Protein AF-F0XEX0-F1 (afdb_monomer_lite)

Organism: Grosmannia clavigera (strain kw1407 / UAMH 11150) (NCBI:txid655863)

Radius of gyration: 16.44 Å; chains: 1; bounding box: 37×33×34 Å

Structure (mmCIF, N/CA/C/O backbone):
data_AF-F0XEX0-F1
#
_entry.id   AF-F0XEX0-F1
#
loop_
_atom_site.group_PDB
_atom_site.id
_atom_site.type_symbol
_atom_site.label_atom_id
_atom_site.label_alt_id
_atom_site.label_comp_id
_atom_site.label_asym_id
_atom_site.label_entity_id
_atom_site.label_seq_id
_atom_site.pdbx_PDB_ins_code
_atom_site.Cartn_x
_atom_site.Cartn_y
_atom_site.Cartn_z
_atom_site.occupancy
_atom_site.B_iso_or_equiv
_atom_site.auth_seq_id
_atom_site.auth_comp_id
_atom_site.auth_asym_id
_atom_site.auth_atom_id
_atom_site.pdbx_PDB_model_num
ATOM 1 N N . MET A 1 1 ? 14.207 -2.525 -9.070 1.00 78.94 1 MET A N 1
ATOM 2 C CA . MET A 1 1 ? 12.892 -2.338 -9.727 1.00 78.94 1 MET A CA 1
ATOM 3 C C . MET A 1 1 ? 11.837 -3.285 -9.164 1.00 78.94 1 MET A C 1
ATOM 5 O O . MET A 1 1 ? 10.682 -2.890 -9.151 1.00 78.94 1 MET A O 1
ATOM 9 N N . ALA A 1 2 ? 12.229 -4.443 -8.617 1.00 85.44 2 ALA A N 1
ATOM 10 C CA . ALA A 1 2 ? 11.403 -5.356 -7.818 1.00 85.44 2 ALA A CA 1
ATOM 11 C C . ALA A 1 2 ? 10.283 -4.711 -6.985 1.00 85.44 2 ALA A C 1
ATOM 13 O O . ALA A 1 2 ? 9.146 -5.161 -7.053 1.00 85.44 2 ALA A O 1
ATOM 14 N N . GLU A 1 3 ? 10.578 -3.656 -6.221 1.00 87.00 3 GLU A N 1
ATOM 15 C CA . GLU A 1 3 ? 9.599 -2.976 -5.362 1.00 87.00 3 GLU A CA 1
ATOM 16 C C . GLU A 1 3 ? 8.419 -2.376 -6.152 1.00 87.00 3 GLU A C 1
ATOM 18 O O . GLU A 1 3 ? 7.263 -2.620 -5.816 1.00 87.00 3 GLU A O 1
ATOM 23 N N . ALA A 1 4 ? 8.695 -1.668 -7.252 1.00 90.56 4 ALA A N 1
ATOM 24 C CA . ALA A 1 4 ? 7.670 -1.095 -8.126 1.00 90.56 4 ALA A CA 1
ATOM 25 C C . ALA A 1 4 ? 6.786 -2.173 -8.775 1.00 90.56 4 ALA A C 1
ATOM 27 O O . ALA A 1 4 ? 5.564 -2.036 -8.813 1.00 90.56 4 ALA A O 1
ATOM 28 N N . GLU A 1 5 ? 7.393 -3.261 -9.251 1.00 89.88 5 GLU A N 1
ATOM 29 C CA . GLU A 1 5 ? 6.656 -4.381 -9.850 1.00 89.88 5 GLU A CA 1
ATOM 30 C C . GLU A 1 5 ? 5.847 -5.156 -8.802 1.00 89.88 5 GLU A C 1
ATOM 32 O O . GLU A 1 5 ? 4.730 -5.590 -9.073 1.00 89.88 5 GLU A O 1
ATOM 37 N N . THR A 1 6 ? 6.356 -5.255 -7.572 1.00 91.94 6 THR A N 1
ATOM 38 C CA . THR A 1 6 ? 5.627 -5.857 -6.450 1.00 91.94 6 THR A CA 1
ATOM 39 C C . THR A 1 6 ? 4.390 -5.034 -6.097 1.00 91.94 6 THR A C 1
ATOM 41 O O . THR A 1 6 ? 3.322 -5.611 -5.912 1.00 91.94 6 THR A O 1
ATOM 44 N N . MET A 1 7 ? 4.489 -3.700 -6.056 1.00 93.25 7 MET A N 1
ATOM 45 C CA . MET A 1 7 ? 3.330 -2.831 -5.807 1.00 93.25 7 MET A CA 1
ATOM 46 C C . MET A 1 7 ? 2.250 -2.989 -6.881 1.00 93.25 7 MET A C 1
ATOM 48 O O . MET A 1 7 ? 1.082 -3.174 -6.539 1.00 93.25 7 MET A O 1
ATOM 52 N N . LYS A 1 8 ? 2.628 -3.002 -8.167 1.00 92.31 8 LYS A N 1
ATOM 53 C CA . LYS A 1 8 ? 1.680 -3.255 -9.267 1.00 92.31 8 LYS A CA 1
ATOM 54 C C . LYS A 1 8 ? 1.007 -4.617 -9.126 1.00 92.31 8 LYS A C 1
ATOM 56 O O . LYS A 1 8 ? -0.215 -4.707 -9.165 1.00 92.31 8 LYS A O 1
ATOM 61 N N . PHE A 1 9 ? 1.795 -5.662 -8.880 1.00 92.44 9 PHE A N 1
ATOM 62 C CA . PHE A 1 9 ? 1.272 -7.012 -8.711 1.00 92.44 9 PHE A CA 1
ATOM 63 C C . PHE A 1 9 ? 0.289 -7.110 -7.537 1.00 92.44 9 PHE A C 1
ATOM 65 O O . PHE A 1 9 ? -0.786 -7.687 -7.688 1.00 92.44 9 PHE A O 1
ATOM 72 N N . ILE A 1 10 ? 0.625 -6.535 -6.376 1.00 94.00 10 ILE A N 1
ATOM 73 C CA . ILE A 1 10 ? -0.258 -6.527 -5.200 1.00 94.00 10 ILE A CA 1
ATOM 74 C C . ILE A 1 10 ? -1.567 -5.798 -5.520 1.00 94.00 10 ILE A C 1
ATOM 76 O O . ILE A 1 10 ? -2.632 -6.320 -5.189 1.00 94.00 10 ILE A O 1
ATOM 80 N N . ARG A 1 11 ? -1.506 -4.644 -6.199 1.00 93.19 11 ARG A N 1
ATOM 81 C CA . ARG A 1 11 ? -2.694 -3.868 -6.593 1.00 93.19 11 ARG A CA 1
ATOM 82 C C . ARG A 1 11 ? -3.617 -4.636 -7.539 1.00 93.19 11 ARG A C 1
ATOM 84 O O . ARG A 1 11 ? -4.831 -4.504 -7.449 1.00 93.19 11 ARG A O 1
ATOM 91 N N . GLU A 1 12 ? -3.055 -5.434 -8.443 1.00 92.88 12 GLU A N 1
ATOM 92 C CA 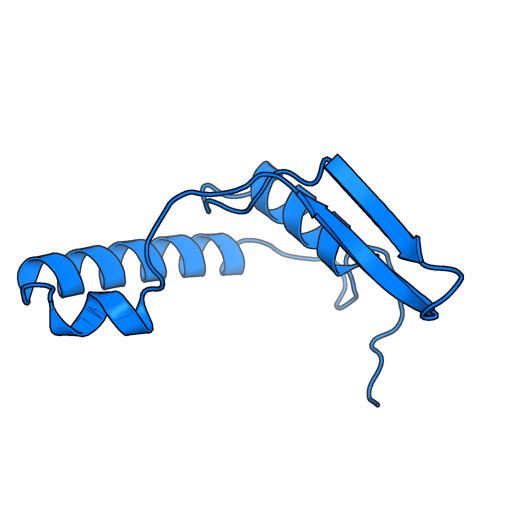. GLU A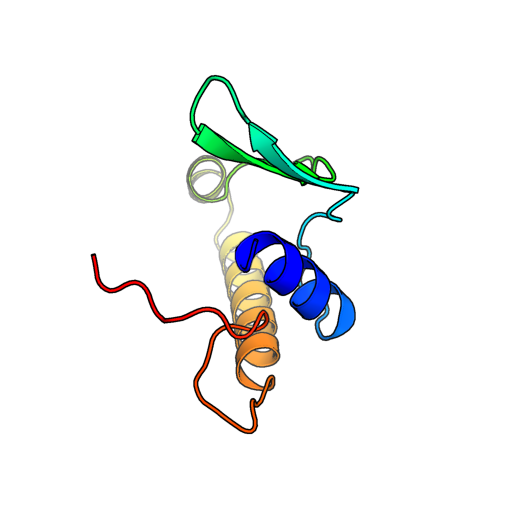 1 12 ? -3.825 -6.245 -9.396 1.00 92.88 12 GLU A CA 1
ATOM 93 C C . GLU A 1 12 ? -4.469 -7.488 -8.759 1.00 92.88 12 GLU A C 1
ATOM 95 O O . GLU A 1 12 ? -5.489 -7.969 -9.253 1.00 92.88 12 GLU A O 1
ATOM 100 N N . HIS A 1 13 ? -3.886 -8.019 -7.678 1.00 93.06 13 HIS A N 1
ATOM 101 C CA . HIS A 1 13 ? -4.267 -9.321 -7.112 1.00 93.06 13 HIS A CA 1
ATOM 102 C C . HIS A 1 13 ? -4.924 -9.248 -5.727 1.00 93.06 13 HIS A C 1
ATOM 104 O O . HIS A 1 13 ? -5.359 -10.280 -5.214 1.00 93.06 13 HIS A O 1
ATOM 110 N N . THR A 1 14 ? -4.994 -8.069 -5.108 1.00 94.56 14 THR A N 1
ATOM 111 C CA . THR A 1 14 ? -5.568 -7.874 -3.767 1.00 94.56 14 THR A CA 1
ATOM 112 C C . THR A 1 14 ? -6.368 -6.578 -3.687 1.00 94.56 14 THR A C 1
ATOM 114 O O . THR A 1 14 ? -6.238 -5.698 -4.532 1.00 94.56 14 THR A O 1
ATOM 117 N N . SER A 1 15 ? -7.182 -6.441 -2.644 1.00 94.00 15 SER A N 1
ATOM 118 C CA . SER A 1 15 ? -7.915 -5.214 -2.317 1.00 94.00 15 SER A CA 1
ATOM 119 C C . SER A 1 15 ? -7.074 -4.185 -1.548 1.00 94.00 15 SER A C 1
ATOM 121 O O . SER A 1 15 ? -7.567 -3.117 -1.184 1.00 94.00 15 SER A O 1
ATOM 123 N N . ILE A 1 16 ? -5.802 -4.500 -1.291 1.00 94.31 16 ILE A N 1
ATOM 124 C CA . ILE A 1 16 ? -4.924 -3.707 -0.436 1.00 94.31 16 ILE A CA 1
ATOM 125 C C . ILE A 1 16 ? -4.627 -2.371 -1.121 1.00 94.31 16 ILE A C 1
ATOM 127 O O . ILE A 1 16 ? -4.145 -2.361 -2.258 1.00 94.31 16 ILE A O 1
ATOM 131 N N . PRO A 1 17 ? -4.854 -1.238 -0.435 1.00 90.81 17 PRO A N 1
ATOM 132 C CA . PRO A 1 17 ? -4.606 0.077 -1.001 1.00 90.81 17 PRO A CA 1
ATOM 133 C C . PRO A 1 17 ? -3.099 0.360 -1.033 1.00 90.81 17 PRO A C 1
ATOM 135 O O . PRO A 1 17 ? -2.533 0.912 -0.092 1.00 90.81 17 PRO A O 1
ATOM 138 N N . VAL A 1 18 ? -2.442 -0.036 -2.122 1.00 93.38 18 VAL A N 1
ATOM 139 C CA . VAL A 1 18 ? -1.057 0.344 -2.440 1.00 93.38 18 VAL A CA 1
ATOM 140 C C . VAL A 1 18 ? -1.040 1.426 -3.531 1.00 93.38 18 VAL A C 1
ATOM 142 O O . VAL A 1 18 ? -1.903 1.388 -4.414 1.00 93.38 18 VAL A O 1
ATOM 145 N N . PRO A 1 19 ? -0.091 2.383 -3.512 1.00 93.75 19 PRO A N 1
ATOM 146 C CA . PRO A 1 19 ? -0.005 3.448 -4.516 1.00 93.75 19 PRO A CA 1
ATOM 147 C C . PRO A 1 19 ? 0.114 2.933 -5.955 1.00 93.75 19 PRO A C 1
ATOM 149 O O . PRO A 1 19 ? 0.776 1.923 -6.202 1.00 93.75 19 PRO A O 1
ATOM 152 N N . ASP A 1 20 ? -0.485 3.640 -6.917 1.00 93.94 20 ASP A N 1
ATOM 153 C CA . ASP A 1 20 ? -0.272 3.352 -8.338 1.00 93.94 20 ASP A CA 1
ATOM 154 C C . ASP A 1 20 ? 1.116 3.829 -8.778 1.00 93.94 20 ASP A C 1
ATOM 156 O O . ASP A 1 20 ? 1.492 4.979 -8.548 1.00 93.94 20 ASP A O 1
ATOM 160 N N . VAL A 1 21 ? 1.896 2.958 -9.416 1.00 94.56 21 VAL A N 1
ATOM 161 C CA . VAL A 1 21 ? 3.269 3.279 -9.818 1.00 94.56 21 VAL A CA 1
ATOM 162 C C . VAL A 1 21 ? 3.277 3.860 -11.225 1.00 94.56 21 VAL A C 1
ATOM 164 O O . VAL A 1 21 ? 3.120 3.142 -12.211 1.00 94.56 21 VAL A O 1
ATOM 167 N N . HIS A 1 22 ? 3.556 5.157 -11.331 1.00 93.62 22 HIS A N 1
ATOM 168 C CA . HIS A 1 22 ? 3.643 5.862 -12.609 1.00 93.62 22 HIS A CA 1
ATOM 169 C C . HIS A 1 22 ? 5.002 5.682 -13.295 1.00 93.62 22 HIS A C 1
ATOM 171 O O . HIS A 1 22 ? 5.068 5.614 -14.522 1.00 93.62 22 HIS A O 1
ATOM 177 N N . ASN A 1 23 ? 6.099 5.625 -12.529 1.00 92.81 23 ASN A N 1
ATOM 178 C CA . ASN A 1 23 ? 7.441 5.422 -13.075 1.00 92.81 23 ASN A CA 1
ATOM 179 C C . ASN A 1 23 ? 8.407 4.850 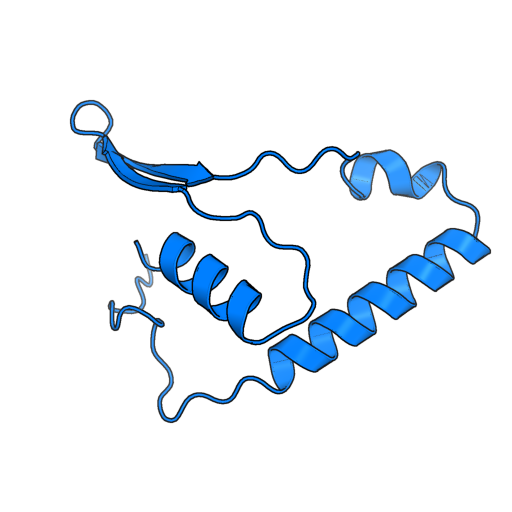-12.023 1.00 92.81 23 ASN A C 1
ATOM 181 O O . ASN A 1 23 ? 8.267 5.116 -10.834 1.00 92.81 23 ASN A O 1
ATOM 185 N N . ALA A 1 24 ? 9.428 4.115 -12.457 1.00 92.81 24 ALA A N 1
ATOM 186 C CA . ALA A 1 24 ? 10.542 3.697 -11.614 1.00 92.81 24 ALA A CA 1
ATOM 187 C C . ALA A 1 24 ? 11.838 3.721 -12.430 1.00 92.81 24 ALA A C 1
ATOM 189 O O . ALA A 1 24 ? 11.899 3.134 -13.508 1.00 92.81 24 ALA A O 1
ATOM 190 N N . TYR A 1 25 ? 12.874 4.396 -11.939 1.00 92.44 25 TYR A N 1
ATOM 191 C CA . TYR A 1 25 ? 14.137 4.566 -12.664 1.00 92.44 25 TYR A CA 1
ATOM 192 C C . TYR A 1 25 ? 15.325 4.719 -11.708 1.00 92.44 25 TYR A C 1
ATOM 194 O O . TYR A 1 25 ? 15.148 4.974 -10.518 1.00 92.44 25 TYR A O 1
ATOM 202 N N . ILE A 1 26 ? 16.543 4.543 -12.223 1.00 92.56 26 ILE A N 1
ATOM 203 C CA . ILE A 1 26 ? 17.776 4.816 -11.475 1.00 92.56 26 ILE A CA 1
ATOM 204 C C . ILE A 1 26 ? 18.178 6.259 -11.761 1.00 92.56 26 ILE A C 1
ATOM 206 O O . ILE A 1 26 ? 18.318 6.655 -12.915 1.00 92.56 26 ILE A O 1
ATOM 210 N N . ASP A 1 27 ? 18.337 7.051 -10.711 1.00 92.44 27 ASP A N 1
ATOM 211 C CA . ASP A 1 27 ? 18.828 8.416 -10.822 1.00 92.44 27 ASP A CA 1
ATOM 212 C C . ASP A 1 27 ? 20.342 8.401 -11.054 1.00 92.44 27 ASP A C 1
ATOM 214 O O . ASP A 1 27 ? 21.096 7.996 -10.175 1.00 92.44 27 ASP A O 1
ATOM 218 N N . GLU A 1 28 ? 20.798 8.845 -12.226 1.00 92.31 28 GLU A N 1
ATOM 219 C CA . GLU A 1 28 ? 22.213 8.750 -12.627 1.00 92.31 28 GLU A CA 1
ATOM 220 C C . GLU A 1 28 ? 23.170 9.558 -11.732 1.00 92.31 28 GLU A C 1
ATOM 222 O O . GLU A 1 28 ? 24.358 9.254 -11.667 1.00 92.31 28 GLU A O 1
ATOM 227 N N . GLN A 1 29 ? 22.671 10.580 -11.028 1.00 92.12 29 GLN A N 1
ATOM 228 C CA . GLN A 1 29 ? 23.494 11.427 -10.158 1.00 92.12 29 GLN A CA 1
ATOM 229 C C . GLN A 1 29 ? 23.729 10.792 -8.786 1.00 92.12 29 GLN A C 1
ATOM 231 O O . GLN A 1 29 ? 24.835 10.850 -8.255 1.00 92.12 29 GLN A O 1
ATOM 236 N N . SER A 1 30 ? 22.683 10.208 -8.199 1.00 91.62 30 SER A N 1
ATOM 237 C CA . SER A 1 30 ? 22.738 9.586 -6.870 1.00 91.62 30 SER A CA 1
ATOM 238 C C . SER A 1 30 ? 22.934 8.070 -6.905 1.00 91.62 30 SER A C 1
ATOM 240 O O . SER A 1 30 ? 23.217 7.473 -5.872 1.00 91.62 30 SER A O 1
ATOM 242 N N . ASN A 1 31 ? 22.784 7.446 -8.076 1.00 90.31 31 ASN A N 1
ATOM 243 C CA . ASN A 1 31 ? 22.744 5.997 -8.276 1.00 90.31 31 ASN A CA 1
ATOM 244 C C . ASN A 1 31 ? 21.685 5.287 -7.402 1.00 90.31 31 ASN A C 1
ATOM 246 O O . ASN A 1 31 ? 21.809 4.105 -7.084 1.00 90.31 31 ASN A O 1
ATOM 250 N N . HIS A 1 32 ? 20.635 6.013 -7.004 1.00 89.12 32 HIS A N 1
ATOM 251 C CA . HIS A 1 32 ? 19.518 5.487 -6.225 1.00 89.12 32 HIS A CA 1
ATOM 252 C C . HIS A 1 32 ? 18.321 5.172 -7.120 1.00 89.12 32 HIS A C 1
ATOM 254 O O . HIS A 1 32 ? 18.040 5.878 -8.091 1.00 89.12 32 HIS A O 1
ATOM 260 N N . VAL A 1 33 ? 17.573 4.132 -6.754 1.00 89.12 33 VAL A N 1
ATOM 261 C CA . VAL A 1 33 ? 16.280 3.835 -7.376 1.00 89.12 33 VAL A CA 1
ATOM 262 C C . VAL A 1 33 ? 15.259 4.859 -6.886 1.00 89.12 33 VAL A C 1
ATOM 264 O O . VAL A 1 33 ? 15.105 5.062 -5.685 1.00 89.12 33 VAL A O 1
ATOM 267 N N . ARG A 1 34 ? 14.553 5.501 -7.817 1.00 92.62 34 ARG A N 1
ATOM 268 C CA . ARG A 1 34 ? 13.429 6.397 -7.539 1.00 92.62 34 ARG A CA 1
ATOM 269 C C . ARG A 1 34 ? 12.152 5.790 -8.090 1.00 92.62 34 ARG A C 1
ATOM 271 O O . ARG A 1 34 ? 12.120 5.367 -9.245 1.00 92.62 34 ARG A O 1
ATOM 278 N N . ILE A 1 35 ? 11.109 5.779 -7.268 1.00 94.12 35 ILE A N 1
ATOM 279 C CA . ILE A 1 35 ? 9.766 5.346 -7.647 1.00 94.12 35 ILE A CA 1
ATOM 280 C C . ILE A 1 35 ? 8.856 6.570 -7.577 1.00 94.12 35 ILE A C 1
ATOM 282 O O . ILE A 1 35 ? 8.759 7.228 -6.544 1.00 94.12 35 ILE A O 1
ATOM 286 N N . VAL A 1 36 ? 8.228 6.892 -8.702 1.00 95.12 36 VAL A N 1
ATOM 287 C CA . VAL A 1 36 ? 7.208 7.931 -8.822 1.00 95.12 36 VAL A CA 1
ATOM 288 C C . VAL A 1 36 ? 5.858 7.235 -8.815 1.00 95.12 36 VAL A C 1
ATOM 290 O O . VAL A 1 36 ? 5.579 6.406 -9.683 1.00 95.12 36 VAL A O 1
ATOM 293 N N . MET A 1 37 ? 5.032 7.571 -7.835 1.00 95.62 37 MET A N 1
ATOM 294 C CA . MET A 1 37 ? 3.773 6.889 -7.562 1.00 95.62 37 MET A CA 1
ATOM 295 C C . MET A 1 37 ? 2.696 7.862 -7.084 1.00 95.62 37 MET A C 1
ATOM 297 O O . MET A 1 37 ? 2.997 9.005 -6.732 1.00 95.62 37 MET A O 1
ATOM 301 N N . GLU A 1 38 ? 1.453 7.392 -7.104 1.00 96.00 38 GLU A N 1
ATOM 302 C CA . GLU A 1 38 ? 0.275 8.061 -6.562 1.00 96.00 38 GLU A CA 1
ATOM 303 C C . GLU A 1 38 ? 0.517 8.514 -5.115 1.00 96.00 38 GLU A C 1
ATOM 305 O O . GLU A 1 38 ? 1.102 7.795 -4.303 1.00 96.00 38 GLU A O 1
ATOM 310 N N . PHE A 1 39 ? 0.047 9.714 -4.779 1.00 91.88 39 PHE A N 1
ATOM 311 C CA . PHE A 1 39 ? 0.037 10.176 -3.398 1.00 91.88 39 PHE A CA 1
ATOM 312 C C . PHE A 1 39 ? -1.272 9.753 -2.731 1.00 91.88 39 PHE A C 1
ATOM 314 O O . PHE A 1 39 ? -2.344 10.188 -3.150 1.00 91.88 39 PHE A O 1
ATOM 321 N N . ILE A 1 40 ? -1.178 8.926 -1.690 1.00 89.19 40 ILE A N 1
ATOM 322 C CA . ILE A 1 40 ? -2.324 8.545 -0.863 1.00 89.19 40 ILE A CA 1
ATOM 323 C C . ILE A 1 40 ? -2.382 9.505 0.324 1.00 89.19 40 ILE A C 1
ATOM 325 O O . ILE A 1 40 ? -1.473 9.529 1.152 1.00 89.19 40 ILE A O 1
ATOM 329 N N . GLU A 1 41 ? -3.444 10.304 0.393 1.00 91.62 41 GLU A N 1
ATOM 330 C CA . GLU A 1 41 ? -3.684 11.200 1.521 1.00 91.62 41 GLU A CA 1
ATOM 331 C C . GLU A 1 41 ? -4.076 10.398 2.768 1.00 91.62 41 GLU A C 1
ATOM 333 O O . GLU A 1 41 ? -4.935 9.516 2.718 1.00 91.62 41 GLU A O 1
ATOM 338 N N . GLY A 1 42 ? -3.446 10.715 3.896 1.00 89.75 42 GLY A N 1
ATOM 339 C CA . GLY A 1 42 ? -3.734 10.094 5.179 1.00 89.75 42 GLY A CA 1
ATOM 340 C C . GLY A 1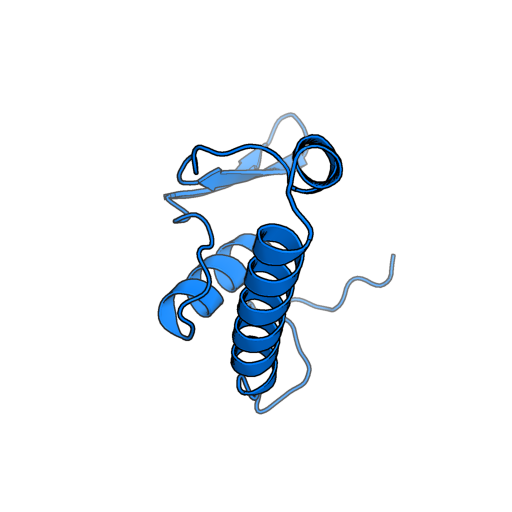 42 ? -2.660 10.398 6.213 1.00 89.75 42 GLY A C 1
ATOM 341 O O . GLY A 1 42 ? -1.594 10.927 5.895 1.00 89.75 42 GLY A O 1
ATOM 342 N N . ASP A 1 43 ? -2.955 10.033 7.455 1.00 92.56 43 ASP A N 1
ATOM 343 C CA . ASP A 1 43 ? -2.005 10.104 8.556 1.00 92.56 43 ASP A CA 1
ATOM 344 C C . ASP A 1 43 ? -1.323 8.751 8.747 1.00 92.56 43 ASP A C 1
ATOM 346 O O . ASP A 1 43 ? -1.944 7.691 8.613 1.00 92.56 43 ASP A O 1
ATOM 350 N N . ASN A 1 44 ? -0.036 8.777 9.094 1.00 92.88 44 ASN A N 1
ATOM 351 C CA . ASN A 1 44 ? 0.652 7.548 9.458 1.00 92.88 44 ASN A CA 1
ATOM 352 C C . ASN A 1 44 ? 0.003 6.940 10.706 1.00 92.88 44 ASN A C 1
ATOM 354 O O . ASN A 1 44 ? -0.333 7.639 11.668 1.00 92.88 44 ASN A O 1
ATOM 358 N N . LEU A 1 45 ? -0.157 5.616 10.684 1.00 92.94 45 LEU A N 1
ATOM 359 C CA . LEU A 1 45 ? -0.868 4.902 11.738 1.00 92.94 45 LEU A CA 1
ATOM 360 C C . LEU A 1 45 ? -0.213 5.101 13.108 1.00 92.94 45 LEU A C 1
ATOM 362 O O . LEU A 1 45 ? -0.930 5.213 14.089 1.00 92.94 45 LEU A O 1
ATOM 366 N N . ASP A 1 46 ? 1.116 5.182 13.186 1.00 93.25 46 ASP A N 1
ATOM 367 C CA . ASP A 1 46 ? 1.860 5.421 14.429 1.00 93.25 46 ASP A CA 1
ATOM 368 C C . ASP A 1 46 ? 1.530 6.775 15.075 1.00 93.25 46 ASP A C 1
ATOM 370 O O . ASP A 1 46 ? 1.419 6.861 16.297 1.00 93.25 46 ASP A O 1
ATOM 374 N N . VAL A 1 47 ? 1.317 7.810 14.262 1.00 93.62 47 VAL A N 1
ATOM 375 C CA . VAL A 1 47 ? 0.910 9.144 14.719 1.00 93.62 47 VAL A CA 1
ATOM 376 C C . VAL A 1 47 ? -0.557 9.148 15.147 1.00 93.62 47 VAL A C 1
ATOM 378 O O . VAL A 1 47 ? -0.898 9.711 16.187 1.00 93.62 47 VAL A O 1
ATOM 381 N N . ALA A 1 48 ? -1.435 8.512 14.367 1.00 93.69 48 ALA A N 1
ATOM 382 C CA . ALA A 1 48 ? -2.874 8.550 14.613 1.00 93.69 48 ALA A CA 1
ATOM 383 C C . ALA A 1 48 ? -3.348 7.559 15.697 1.00 93.69 48 ALA A C 1
ATOM 385 O O . ALA A 1 48 ? -4.380 7.795 16.329 1.00 93.69 48 ALA A O 1
ATOM 386 N N . TRP A 1 49 ? -2.601 6.478 15.963 1.00 95.00 49 TRP A N 1
ATOM 387 C CA . TRP A 1 49 ? -3.031 5.353 16.809 1.00 95.00 49 TRP A CA 1
ATOM 388 C C . TRP A 1 49 ? -3.518 5.766 18.197 1.00 95.00 49 TRP A C 1
ATOM 390 O O . TRP A 1 49 ? -4.557 5.296 18.657 1.00 95.00 49 TRP A O 1
ATOM 400 N N . GLU A 1 50 ? -2.783 6.654 18.866 1.00 95.12 50 GLU A N 1
ATOM 401 C CA . GLU A 1 50 ? -3.108 7.110 20.225 1.00 95.12 50 GLU A CA 1
ATOM 402 C C . GLU A 1 50 ? -4.380 7.968 20.276 1.00 95.12 50 GLU A C 1
ATOM 404 O O . GLU A 1 50 ? -5.011 8.080 21.325 1.00 95.12 50 GLU A O 1
ATOM 409 N N . THR A 1 51 ? -4.786 8.553 19.147 1.00 95.00 51 THR A N 1
ATOM 410 C CA . THR A 1 51 ? -5.995 9.387 19.056 1.00 95.00 51 THR A CA 1
ATOM 411 C C . THR A 1 51 ? -7.268 8.571 18.821 1.00 95.00 51 THR A C 1
ATOM 413 O O . THR A 1 51 ? -8.367 9.074 19.051 1.00 95.00 51 THR A O 1
ATOM 416 N N . TYR A 1 52 ? -7.129 7.309 18.409 1.00 95.06 52 TYR A N 1
ATOM 417 C CA . TYR A 1 52 ? -8.248 6.420 18.117 1.00 95.06 52 TYR A CA 1
ATOM 418 C C . TYR A 1 52 ? -8.855 5.788 19.367 1.00 95.06 52 TYR A C 1
ATOM 420 O O . TYR A 1 52 ? -8.170 5.369 20.305 1.00 95.06 52 TYR A O 1
ATOM 428 N N . THR A 1 53 ? -10.175 5.640 19.334 1.00 96.69 53 THR A N 1
ATOM 429 C CA . THR A 1 53 ? -10.938 4.856 20.304 1.00 96.69 53 THR A CA 1
ATOM 430 C C . THR A 1 53 ? -10.631 3.363 20.173 1.00 96.69 53 THR A C 1
ATOM 432 O O . THR A 1 53 ? -10.216 2.874 19.122 1.00 96.69 53 THR A O 1
ATOM 435 N N . GLU A 1 54 ? -10.905 2.591 21.225 1.00 96.69 54 GLU A N 1
ATOM 436 C CA . GLU A 1 54 ? -10.730 1.130 21.203 1.00 96.69 54 GLU A CA 1
ATOM 437 C C . GLU A 1 54 ? -11.532 0.451 20.080 1.00 96.69 54 GLU A C 1
ATOM 439 O O . GLU A 1 54 ? -11.075 -0.516 19.472 1.00 96.69 54 GLU A O 1
ATOM 444 N N . THR A 1 55 ? -12.711 0.984 19.752 1.00 97.19 55 THR A N 1
ATOM 445 C CA . THR A 1 55 ? -13.536 0.495 18.641 1.00 97.19 55 THR A CA 1
ATOM 446 C C . THR A 1 55 ? -12.900 0.749 17.276 1.00 97.19 55 THR A C 1
ATOM 448 O O . THR A 1 55 ? -12.937 -0.129 16.416 1.00 97.19 55 THR A O 1
ATOM 451 N N . GLU A 1 56 ? -12.280 1.912 17.073 1.00 96.62 56 GLU A N 1
ATOM 452 C CA . GLU A 1 56 ? -11.573 2.238 15.828 1.00 96.62 56 GLU A CA 1
ATOM 453 C C . GLU A 1 56 ? -10.306 1.394 15.682 1.00 96.62 56 GLU A C 1
ATOM 455 O O . GLU A 1 56 ? -10.087 0.794 14.630 1.00 96.62 56 GLU A O 1
ATOM 460 N N . LYS A 1 57 ? -9.530 1.239 16.762 1.00 97.00 57 LYS A N 1
ATOM 461 C CA . LYS A 1 57 ? -8.360 0.348 16.795 1.00 97.00 57 LYS 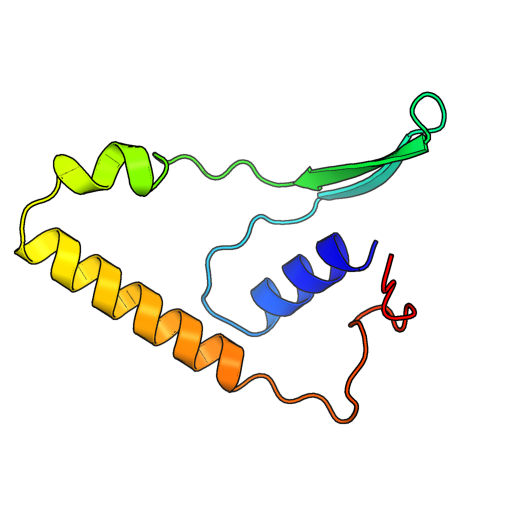A CA 1
ATOM 462 C C . LYS A 1 57 ? -8.735 -1.090 16.441 1.00 97.00 57 LYS A C 1
ATOM 464 O O . LYS A 1 57 ? -8.065 -1.715 15.621 1.00 97.00 57 LYS A O 1
ATOM 469 N N . ALA A 1 58 ? -9.822 -1.611 17.015 1.00 97.56 58 ALA A N 1
ATOM 470 C CA . ALA A 1 58 ? -10.314 -2.951 16.700 1.00 97.56 58 ALA A CA 1
ATOM 471 C C . ALA A 1 58 ? -10.715 -3.090 15.220 1.00 97.56 58 ALA A C 1
ATOM 473 O O . ALA A 1 58 ? -10.400 -4.106 14.597 1.00 97.56 58 ALA A O 1
ATOM 474 N N . SER A 1 59 ? -11.352 -2.063 14.648 1.00 97.12 59 SER A N 1
ATOM 475 C CA . SER A 1 59 ? -11.703 -2.018 13.223 1.00 97.12 59 SER A CA 1
ATOM 476 C C . SER A 1 59 ? -10.458 -2.054 12.327 1.00 97.12 59 SER A C 1
ATOM 478 O O . SER A 1 59 ? -10.365 -2.895 11.432 1.00 97.12 59 SER A O 1
ATOM 480 N N . ILE A 1 60 ? -9.449 -1.228 12.625 1.00 95.62 60 ILE A N 1
ATOM 481 C CA . ILE A 1 60 ? -8.179 -1.188 11.881 1.00 95.62 60 ILE A CA 1
ATOM 482 C C . ILE A 1 60 ? -7.454 -2.534 11.964 1.00 95.62 60 ILE A C 1
ATOM 484 O O . ILE A 1 60 ? -6.976 -3.048 10.955 1.00 95.62 60 ILE A O 1
ATOM 488 N N . ILE A 1 61 ? -7.405 -3.154 13.146 1.00 96.69 61 ILE A N 1
ATOM 489 C CA . ILE A 1 61 ? -6.800 -4.484 13.315 1.00 96.69 61 ILE A CA 1
ATOM 490 C C . ILE A 1 61 ? -7.537 -5.533 12.477 1.00 96.69 61 ILE A C 1
ATOM 492 O O . ILE A 1 61 ? -6.888 -6.399 11.885 1.00 96.69 61 ILE A O 1
ATOM 496 N N . SER A 1 62 ? -8.872 -5.470 12.414 1.00 97.31 62 SER A N 1
ATOM 497 C CA . SER A 1 62 ? -9.660 -6.368 11.562 1.00 97.31 62 SER A CA 1
ATOM 498 C C . SER A 1 62 ? -9.294 -6.189 10.091 1.00 97.31 62 SER A C 1
ATOM 500 O O . SER A 1 62 ? -8.961 -7.168 9.426 1.00 97.31 62 SER A O 1
ATOM 502 N N . GLN A 1 63 ? -9.253 -4.943 9.615 1.00 96.69 63 GLN A N 1
ATOM 503 C CA . GLN A 1 63 ? -8.886 -4.623 8.237 1.00 96.69 63 GLN A CA 1
ATOM 504 C C . GLN A 1 63 ? -7.466 -5.107 7.893 1.00 96.69 63 GLN A C 1
ATOM 506 O O . GLN A 1 63 ? -7.259 -5.788 6.892 1.00 96.69 63 GLN A O 1
ATOM 511 N N . LEU A 1 64 ? -6.480 -4.839 8.755 1.00 96.00 64 LEU A N 1
ATOM 512 C CA . LEU A 1 64 ? -5.105 -5.308 8.553 1.00 96.00 64 LEU A CA 1
ATOM 513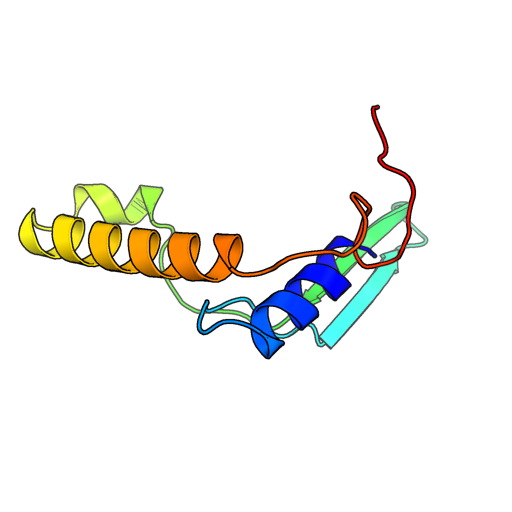 C C . LEU A 1 64 ? -5.013 -6.838 8.531 1.00 96.00 64 LEU A C 1
ATOM 515 O O . LEU A 1 64 ? -4.222 -7.405 7.775 1.00 96.00 64 LEU A O 1
ATOM 519 N N . ARG A 1 65 ? -5.816 -7.530 9.348 1.00 96.62 65 ARG A N 1
ATOM 520 C CA . ARG A 1 65 ? -5.881 -8.996 9.334 1.00 96.62 65 ARG A CA 1
ATOM 521 C C . ARG A 1 65 ? -6.428 -9.517 8.006 1.00 96.62 65 ARG A C 1
ATOM 523 O O . ARG A 1 65 ? -5.899 -10.514 7.515 1.00 96.62 65 ARG A O 1
ATOM 530 N N . GLU A 1 66 ? -7.452 -8.879 7.448 1.00 96.88 66 GLU A N 1
ATOM 531 C CA . GLU A 1 66 ? -8.021 -9.234 6.143 1.00 96.88 66 GLU A CA 1
ATOM 532 C C . GLU A 1 66 ? -6.983 -9.058 5.029 1.00 96.88 66 GLU A C 1
ATOM 534 O O . GLU A 1 66 ? -6.677 -10.026 4.332 1.00 96.88 66 GLU A O 1
ATOM 539 N N . TYR A 1 67 ? -6.321 -7.899 4.971 1.00 96.31 67 TYR A N 1
ATOM 540 C CA . TYR A 1 67 ? -5.244 -7.626 4.012 1.00 96.31 67 TYR A CA 1
ATOM 541 C C . TYR A 1 67 ? -4.080 -8.618 4.122 1.00 96.31 67 TYR A C 1
ATOM 543 O O . TYR A 1 67 ? -3.603 -9.157 3.124 1.00 96.31 67 TYR A O 1
ATOM 551 N N . MET A 1 68 ? -3.641 -8.941 5.342 1.00 95.44 68 MET A N 1
ATOM 552 C CA . MET A 1 68 ? -2.621 -9.975 5.556 1.00 95.44 68 MET A CA 1
ATOM 553 C C . MET A 1 68 ? -3.104 -11.364 5.128 1.00 95.44 68 MET A C 1
ATOM 555 O O . MET A 1 68 ? -2.299 -12.201 4.712 1.00 95.44 68 MET A O 1
ATOM 559 N N . GLY A 1 69 ? -4.405 -11.628 5.240 1.00 96.06 69 GLY A N 1
ATOM 560 C CA . GLY A 1 69 ? -5.046 -12.817 4.696 1.00 96.06 69 GLY A CA 1
ATOM 561 C C . GLY A 1 69 ? -4.890 -12.886 3.181 1.00 96.06 69 GLY A C 1
ATOM 562 O O . GLY A 1 69 ? -4.395 -13.895 2.682 1.00 96.06 69 GLY A O 1
ATOM 563 N N . GLU A 1 70 ? -5.234 -11.809 2.474 1.00 95.62 70 GLU A N 1
ATOM 564 C CA . GLU A 1 70 ? -5.102 -11.699 1.015 1.00 95.62 70 GLU A CA 1
ATOM 565 C C . GLU A 1 70 ? -3.656 -11.887 0.547 1.00 95.62 70 GLU A C 1
ATOM 567 O O . GLU A 1 70 ? -3.397 -12.747 -0.297 1.00 95.62 70 GLU A O 1
ATOM 572 N N . LEU A 1 71 ? -2.691 -11.193 1.166 1.00 92.75 71 LEU A N 1
ATOM 573 C CA . LEU A 1 71 ? -1.267 -11.359 0.835 1.00 92.75 71 LEU A CA 1
ATOM 574 C C . LEU A 1 71 ? -0.809 -12.811 0.964 1.00 92.75 71 LEU A C 1
ATOM 576 O O . LEU A 1 71 ? -0.048 -13.306 0.139 1.00 92.75 71 LEU A O 1
ATOM 580 N N . ARG A 1 72 ? -1.278 -13.529 1.989 1.00 92.81 72 ARG A N 1
ATOM 581 C CA . ARG A 1 72 ? -0.903 -14.935 2.209 1.00 92.81 72 ARG A CA 1
ATOM 582 C C . ARG A 1 72 ? -1.551 -15.897 1.218 1.00 92.81 72 ARG A C 1
ATOM 584 O O . ARG A 1 72 ? -1.063 -17.029 1.094 1.00 92.81 72 ARG A O 1
ATOM 591 N N . GLN A 1 73 ? -2.636 -15.498 0.553 1.00 92.62 73 GLN A N 1
ATOM 592 C CA . GLN A 1 73 ? -3.251 -16.291 -0.513 1.00 92.62 73 GLN A CA 1
ATOM 593 C C . GLN A 1 73 ? -2.473 -16.204 -1.823 1.00 92.62 73 GLN A C 1
ATOM 595 O O . GLN A 1 73 ? -2.556 -17.133 -2.625 1.00 92.62 73 GLN A O 1
ATOM 600 N N . ILE A 1 74 ? -1.662 -15.163 -2.017 1.00 89.75 74 ILE A N 1
ATOM 601 C CA . ILE A 1 74 ? -0.738 -15.091 -3.147 1.00 89.75 74 ILE A CA 1
ATOM 602 C C . ILE A 1 74 ? 0.263 -16.247 -3.022 1.00 89.75 74 ILE A C 1
ATOM 604 O O . ILE A 1 74 ? 1.047 -16.324 -2.072 1.00 89.75 74 ILE A O 1
ATOM 608 N N . LYS A 1 75 ? 0.227 -17.177 -3.981 1.00 85.75 75 LYS A N 1
ATOM 609 C CA . LYS A 1 75 ? 1.160 -18.306 -4.070 1.00 85.75 75 LYS A CA 1
ATOM 610 C C . LYS A 1 75 ? 2.043 -18.151 -5.301 1.00 85.75 75 LYS A C 1
ATOM 612 O O . LYS A 1 75 ? 1.541 -18.033 -6.413 1.00 85.75 75 LYS A O 1
ATOM 617 N N . GLY A 1 76 ? 3.355 -18.202 -5.092 1.00 78.25 76 GLY A N 1
ATOM 618 C CA . GLY A 1 76 ? 4.335 -18.342 -6.165 1.00 78.25 76 GLY A CA 1
ATOM 619 C C . GLY A 1 76 ? 4.607 -19.813 -6.474 1.00 78.25 76 GLY A C 1
ATOM 620 O O . GLY A 1 76 ? 4.507 -20.673 -5.600 1.00 78.25 76 GLY A O 1
ATOM 621 N N . THR A 1 77 ? 4.983 -20.108 -7.717 1.00 75.69 77 THR A N 1
ATOM 622 C CA . THR A 1 77 ? 5.496 -21.435 -8.108 1.00 75.69 77 THR A CA 1
ATOM 623 C C . THR A 1 77 ? 6.946 -21.647 -7.669 1.00 75.69 77 THR A C 1
ATOM 625 O O . THR A 1 77 ? 7.405 -22.783 -7.599 1.00 75.69 77 THR A O 1
ATOM 628 N N . HIS A 1 78 ? 7.654 -20.558 -7.360 1.00 74.25 78 HIS A N 1
ATOM 629 C CA . HIS A 1 78 ? 9.049 -20.527 -6.938 1.00 74.25 78 HIS A CA 1
ATOM 630 C C . HIS A 1 78 ? 9.235 -19.439 -5.870 1.00 74.25 78 HIS A C 1
ATOM 632 O O . HIS A 1 78 ? 8.462 -18.482 -5.811 1.00 74.25 78 HIS A O 1
ATOM 638 N N . ILE A 1 79 ? 10.253 -19.593 -5.021 1.00 77.19 79 ILE A N 1
ATOM 639 C CA . ILE A 1 79 ? 10.650 -18.577 -4.039 1.00 77.19 79 ILE A CA 1
ATOM 640 C C . ILE A 1 79 ? 11.680 -17.672 -4.720 1.00 77.19 79 ILE A C 1
ATOM 642 O O . ILE A 1 79 ? 12.856 -18.021 -4.800 1.00 77.19 79 ILE A O 1
ATOM 646 N N . SER A 1 80 ? 11.229 -16.543 -5.258 1.00 76.69 80 SER A N 1
ATOM 647 C CA . SER A 1 80 ? 12.076 -15.544 -5.918 1.00 76.69 80 SER A CA 1
ATOM 648 C C . SER A 1 80 ? 11.419 -14.165 -5.879 1.00 76.69 80 SER A C 1
ATOM 650 O O . SER A 1 80 ? 10.230 -14.051 -5.575 1.00 76.69 80 SER A O 1
ATOM 652 N N . SER A 1 81 ? 12.177 -13.122 -6.230 1.00 78.12 81 SER A N 1
ATOM 653 C CA . SER A 1 81 ? 11.595 -11.807 -6.510 1.00 78.12 81 SER A CA 1
ATOM 654 C C . SER A 1 81 ? 10.626 -11.880 -7.696 1.00 78.12 81 SER A C 1
ATOM 656 O O . SER A 1 81 ? 10.784 -12.720 -8.589 1.00 78.12 81 SER A O 1
ATOM 658 N N . ILE A 1 82 ? 9.642 -10.979 -7.722 1.00 79.19 82 ILE A N 1
ATOM 659 C CA . ILE A 1 82 ? 8.622 -10.914 -8.778 1.00 79.19 82 ILE A CA 1
ATOM 660 C C . ILE A 1 82 ? 9.215 -10.534 -10.137 1.00 79.19 82 ILE A C 1
ATOM 662 O O . ILE A 1 82 ? 8.747 -10.991 -11.174 1.00 79.19 82 ILE A O 1
ATOM 666 N N . ASP A 1 83 ? 10.295 -9.752 -10.122 1.00 75.12 83 ASP A N 1
ATOM 667 C CA . ASP A 1 83 ? 11.064 -9.368 -11.306 1.00 75.12 83 ASP A CA 1
ATOM 668 C C . ASP A 1 83 ? 12.173 -10.382 -11.653 1.00 75.12 83 ASP A C 1
ATOM 670 O O . ASP A 1 83 ? 12.980 -10.138 -12.547 1.00 75.12 83 ASP A O 1
ATOM 674 N N . GLY A 1 84 ? 12.241 -11.511 -10.937 1.00 69.50 84 GLY A N 1
ATOM 675 C CA . GLY A 1 84 ? 13.268 -12.537 -11.122 1.00 69.50 84 GLY A CA 1
ATOM 676 C C . GLY A 1 84 ? 14.671 -12.118 -10.673 1.00 69.50 84 GLY A C 1
ATOM 677 O O . GLY A 1 84 ? 15.631 -12.843 -10.937 1.00 69.50 84 GLY A O 1
ATOM 678 N N . SER A 1 85 ? 14.813 -10.968 -10.003 1.00 74.69 85 SER A N 1
ATOM 679 C CA . SER A 1 85 ? 16.096 -10.546 -9.444 1.00 74.69 85 SER A CA 1
ATOM 680 C C . SER A 1 85 ? 16.539 -11.440 -8.280 1.00 74.69 85 SER A C 1
ATOM 682 O O . SER A 1 85 ? 15.738 -12.097 -7.607 1.00 74.69 85 SER A O 1
ATOM 684 N N . TRP A 1 86 ? 17.855 -11.486 -8.079 1.00 71.38 86 TRP A N 1
ATOM 685 C CA . TRP A 1 86 ? 18.496 -12.272 -7.033 1.00 71.38 86 TRP A CA 1
ATOM 686 C C . TRP A 1 86 ? 18.151 -11.676 -5.667 1.00 71.38 86 TRP A C 1
ATOM 688 O O . TRP A 1 86 ? 18.149 -10.454 -5.510 1.00 71.38 86 TRP A O 1
ATOM 698 N N . CYS A 1 87 ? 17.897 -12.529 -4.673 1.00 62.59 87 CYS A N 1
ATOM 699 C CA . CYS A 1 87 ? 17.833 -12.081 -3.285 1.00 62.59 87 CYS A CA 1
ATOM 700 C C . CYS A 1 87 ? 19.188 -11.466 -2.922 1.00 62.59 87 CYS A C 1
ATOM 702 O O . CYS A 1 87 ? 20.192 -12.173 -2.919 1.00 62.59 87 CYS A O 1
ATOM 704 N N . ASN A 1 88 ? 19.220 -10.160 -2.671 1.00 60.00 88 ASN A N 1
ATOM 705 C CA . ASN A 1 88 ? 20.435 -9.463 -2.274 1.00 60.00 88 ASN A CA 1
ATOM 706 C C . ASN A 1 88 ? 20.561 -9.560 -0.747 1.00 60.00 88 ASN A C 1
ATOM 708 O O . ASN A 1 88 ? 19.887 -8.825 -0.026 1.00 60.00 88 ASN A O 1
ATOM 712 N N . ASP A 1 89 ? 21.354 -10.512 -0.260 1.00 56.31 89 ASP A N 1
ATOM 713 C CA . ASP A 1 89 ? 21.689 -10.713 1.152 1.00 56.31 89 ASP A CA 1
ATOM 714 C C . ASP A 1 89 ? 22.916 -9.875 1.541 1.00 56.31 89 ASP A C 1
ATOM 716 O O . ASP A 1 89 ? 23.944 -10.402 1.958 1.00 56.31 89 ASP A O 1
ATOM 720 N N . HIS A 1 90 ? 22.830 -8.557 1.351 1.00 42.62 90 HIS A N 1
ATOM 721 C CA . HIS A 1 90 ? 23.885 -7.643 1.794 1.00 42.62 90 HIS A CA 1
ATOM 722 C C . HIS A 1 90 ? 23.646 -7.143 3.219 1.00 42.62 90 HIS A C 1
ATOM 724 O O . HIS A 1 90 ? 22.500 -6.724 3.506 1.00 42.62 90 HIS A O 1
#

Sequence (90 aa):
MAEAETMKFIREHTSIPVPDVHNAYIDEQSNHVRIVMEFIEGDNLDVAWETYTETEKASIISQLREYMGELRQIKGTHISSIDGSWCNDH

Secondary structure (DSSP, 8-state):
-HHHHHHHHHHHHS---PPPEEEEEEETTTTEEEEEE-------HHHHGGGS-HHHHHHHHHHHHHHHHHHHH---SSSS-TT-------

Foldseek 3Di:
DLVLVVLVVLVVQHPDDGWAWPDWDQDPVVRDIDTDTDDDDDDDCVVCVVVDDPVVVVVVVVVVVVSVVSVVPDDDPDPARPVRDDDPPD

InterPro domains:
  IPR011009 Protein kinase-like domain superfamily [SSF56112] (2-74)
  IPR051678 Aminoglycoside Phosphotransferase Enzymes [PTHR21310] (2-84)

pLDDT: mean 89.38, std 9.95, range [42.62, 97.56]